Protein AF-A0A6N6T661-F1 (afdb_monomer_lite)

Sequence (71 aa):
MSETQPKYIPQIYIPPLPSVLVCPHCKRQVGMRREGADWREVYQCQEHGRVTPMRSAVSHRGAEWPDWSAA

Foldseek 3Di:
DDDDDDDDDPDDDDDQQPWFWAAPPQRHGWDWAFDDPVRDTWTADPVPGTGDTDTDSDPCPDPDDPPPVPD

Structure (mmCIF, N/CA/C/O backbone):
data_AF-A0A6N6T661-F1
#
_entry.id   AF-A0A6N6T661-F1
#
loop_
_atom_site.group_PDB
_atom_site.id
_atom_site.type_symbol
_atom_site.label_atom_id
_atom_site.label_alt_id
_atom_site.label_comp_id
_atom_site.label_asym_id
_atom_site.label_entity_id
_atom_site.label_seq_id
_atom_site.pdbx_PDB_ins_code
_atom_site.Cartn_x
_atom_site.Cartn_y
_atom_site.Cartn_z
_atom_site.occupancy
_atom_site.B_iso_or_equiv
_atom_site.auth_seq_id
_atom_site.auth_comp_id
_atom_site.auth_asym_id
_atom_site.auth_atom_id
_atom_site.pdbx_PDB_model_num
ATOM 1 N N . MET A 1 1 ? 41.522 -35.296 -30.713 1.00 45.12 1 MET A N 1
ATOM 2 C CA . MET A 1 1 ? 40.179 -35.200 -30.108 1.00 45.12 1 MET A CA 1
ATOM 3 C C . MET A 1 1 ? 40.297 -34.127 -29.041 1.00 45.12 1 MET A C 1
ATOM 5 O O . MET A 1 1 ? 40.963 -34.377 -28.050 1.00 45.12 1 MET A O 1
ATOM 9 N N . SER A 1 2 ? 39.838 -32.904 -29.312 1.00 52.81 2 SER A N 1
ATOM 10 C CA . SER A 1 2 ? 40.049 -31.764 -28.408 1.00 52.81 2 SER A CA 1
ATOM 11 C C . SER A 1 2 ? 38.792 -31.556 -27.574 1.00 52.81 2 SER A C 1
ATOM 13 O O . SER A 1 2 ? 37.764 -31.116 -28.086 1.00 52.81 2 SER A O 1
ATOM 15 N N . GLU A 1 3 ? 38.866 -31.944 -26.306 1.00 52.34 3 GLU A N 1
ATOM 16 C CA . GLU A 1 3 ? 37.785 -31.811 -25.336 1.00 52.34 3 GLU A CA 1
ATOM 17 C C . GLU A 1 3 ? 37.517 -30.325 -25.061 1.00 52.34 3 GLU A C 1
ATOM 19 O O . GLU A 1 3 ? 38.408 -29.560 -24.690 1.00 52.34 3 GLU A O 1
ATOM 24 N N . THR A 1 4 ? 36.282 -29.890 -25.305 1.00 61.47 4 THR A N 1
ATOM 25 C CA . THR A 1 4 ? 35.866 -28.501 -25.091 1.00 61.47 4 THR A CA 1
ATOM 26 C C . THR A 1 4 ? 35.534 -28.331 -23.612 1.00 61.47 4 THR A C 1
ATOM 28 O O . THR A 1 4 ? 34.534 -28.870 -23.143 1.00 61.47 4 THR A O 1
ATOM 31 N N . GLN A 1 5 ? 36.372 -27.610 -22.861 1.00 63.25 5 GLN A N 1
ATOM 32 C CA . GLN A 1 5 ? 36.084 -27.307 -21.457 1.00 63.25 5 GLN A CA 1
ATOM 33 C C . GLN A 1 5 ? 34.780 -26.495 -21.322 1.00 63.25 5 GLN A C 1
ATOM 35 O O . GLN A 1 5 ? 34.551 -25.569 -22.111 1.00 63.25 5 GLN A O 1
ATOM 40 N N . PRO A 1 6 ? 33.923 -26.794 -20.327 1.00 64.31 6 PRO A N 1
ATOM 41 C CA . PRO A 1 6 ? 32.716 -26.018 -20.083 1.00 64.31 6 PRO A CA 1
ATOM 42 C C . PRO A 1 6 ? 33.089 -24.605 -19.620 1.00 64.31 6 PRO A C 1
ATOM 44 O O . PRO A 1 6 ? 33.813 -24.413 -18.644 1.00 64.31 6 PRO A O 1
ATOM 47 N N . LYS A 1 7 ? 32.588 -23.600 -20.343 1.00 68.56 7 LYS A N 1
ATOM 48 C CA . LYS A 1 7 ? 32.759 -22.184 -20.007 1.00 68.56 7 LYS A CA 1
ATOM 49 C C . LYS A 1 7 ? 32.070 -21.904 -18.670 1.00 68.56 7 LYS A C 1
ATOM 51 O O . LYS A 1 7 ? 30.854 -22.040 -18.564 1.00 68.56 7 LYS A O 1
ATOM 56 N N . TYR A 1 8 ? 32.841 -21.507 -17.663 1.00 63.62 8 TYR A N 1
ATOM 57 C CA . TYR A 1 8 ? 32.311 -21.014 -16.395 1.00 63.62 8 TYR A CA 1
ATOM 58 C C . TYR A 1 8 ? 31.516 -19.724 -16.645 1.00 63.62 8 TYR A C 1
ATOM 60 O O . TYR A 1 8 ? 32.080 -18.710 -17.056 1.00 63.62 8 TYR A O 1
ATOM 68 N N . ILE A 1 9 ? 30.201 -19.774 -16.424 1.00 69.31 9 ILE A N 1
ATOM 69 C CA . ILE A 1 9 ? 29.325 -18.601 -16.443 1.00 69.31 9 ILE A CA 1
ATOM 70 C C . ILE A 1 9 ? 29.186 -18.150 -14.985 1.00 69.31 9 ILE A C 1
ATOM 72 O O . ILE A 1 9 ? 28.568 -18.876 -14.201 1.00 69.31 9 ILE A O 1
ATOM 76 N N . PRO A 1 10 ? 29.756 -17.001 -14.579 1.00 66.62 10 PRO A N 1
ATOM 77 C CA . PRO A 1 10 ? 29.554 -16.500 -13.228 1.00 66.62 10 PRO A CA 1
ATOM 78 C C . PRO A 1 10 ? 28.062 -16.233 -13.024 1.00 66.62 10 PRO A C 1
ATOM 80 O O . PRO A 1 10 ? 27.446 -15.480 -13.780 1.00 66.62 10 PRO A O 1
ATOM 83 N N . GLN A 1 11 ? 27.472 -16.865 -12.009 1.00 65.94 11 GLN A N 1
ATOM 84 C CA . GLN A 1 11 ? 26.106 -16.563 -11.599 1.00 65.94 11 GLN A CA 1
ATOM 85 C C . GLN A 1 11 ? 26.083 -15.134 -11.053 1.00 65.94 11 GLN A C 1
ATOM 87 O O . GLN A 1 11 ? 26.535 -14.870 -9.941 1.00 65.94 11 GLN A O 1
ATOM 92 N N . ILE A 1 12 ? 25.596 -14.193 -11.862 1.00 72.75 12 ILE A N 1
ATOM 93 C CA . ILE A 1 12 ? 25.335 -12.827 -11.418 1.00 72.75 12 ILE A CA 1
ATOM 94 C C . ILE A 1 12 ? 24.198 -12.914 -10.400 1.00 72.75 12 ILE A C 1
ATOM 96 O O . ILE A 1 12 ? 23.059 -13.213 -10.758 1.00 72.75 12 ILE A O 1
ATOM 100 N N . TYR A 1 13 ? 24.504 -12.678 -9.126 1.00 69.94 13 TYR A N 1
ATOM 101 C CA . TYR A 1 13 ? 23.477 -12.529 -8.103 1.00 69.94 13 TYR A CA 1
ATOM 102 C C . TYR A 1 13 ? 22.711 -11.229 -8.364 1.00 69.94 13 TYR A C 1
ATOM 104 O O . TYR A 1 13 ? 23.224 -10.133 -8.133 1.00 69.94 13 TYR A O 1
ATOM 112 N N . ILE A 1 14 ? 21.484 -11.353 -8.866 1.00 67.25 14 ILE A N 1
ATOM 113 C CA . ILE A 1 14 ? 20.538 -10.244 -8.961 1.00 67.25 14 ILE A CA 1
ATOM 114 C C . ILE A 1 14 ? 19.731 -10.268 -7.659 1.00 67.25 14 ILE A C 1
ATOM 116 O O . 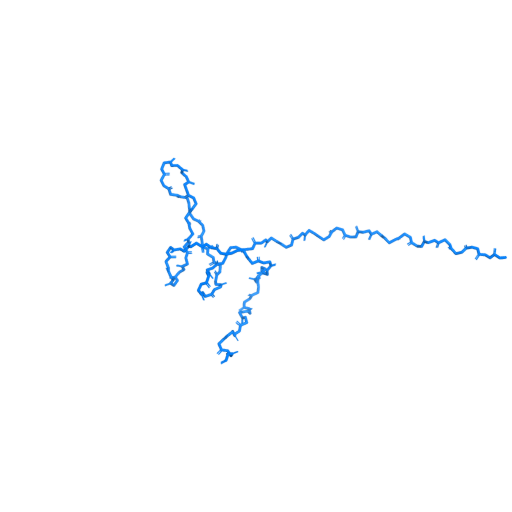ILE A 1 14 ? 18.977 -11.222 -7.450 1.00 67.25 14 ILE A O 1
ATOM 120 N N . PRO A 1 15 ? 19.880 -9.280 -6.756 1.00 58.22 15 PRO A N 1
ATOM 121 C CA . PRO A 1 15 ? 19.071 -9.247 -5.548 1.00 58.22 15 PRO A CA 1
ATOM 122 C C . PRO A 1 15 ? 17.585 -9.191 -5.936 1.00 58.22 15 PRO A C 1
ATOM 124 O O . PRO A 1 15 ? 17.235 -8.480 -6.885 1.00 58.22 15 PRO A O 1
ATOM 127 N N . PRO A 1 16 ? 16.699 -9.912 -5.226 1.00 58.59 16 PRO A N 1
ATOM 128 C CA . PRO A 1 16 ? 15.271 -9.804 -5.473 1.00 58.59 16 PRO A CA 1
ATOM 129 C C . PRO A 1 16 ? 14.851 -8.341 -5.310 1.00 58.59 16 PRO A C 1
ATOM 131 O O . PRO A 1 16 ? 15.243 -7.674 -4.348 1.00 58.59 16 PRO A O 1
ATOM 134 N N . LEU A 1 17 ? 14.073 -7.836 -6.271 1.00 60.06 17 LEU A N 1
ATOM 135 C CA . LEU A 1 17 ? 13.511 -6.490 -6.206 1.00 60.06 17 LEU A CA 1
ATOM 136 C C . LEU A 1 17 ? 12.805 -6.312 -4.851 1.00 60.06 17 LEU A C 1
ATOM 138 O O . LEU A 1 17 ? 12.078 -7.215 -4.424 1.00 60.06 17 LEU A O 1
ATOM 142 N N . PRO A 1 18 ? 13.010 -5.183 -4.146 1.00 62.69 18 PRO A N 1
ATOM 143 C CA . PRO A 1 18 ? 12.355 -4.967 -2.867 1.00 62.69 18 PRO A CA 1
ATOM 144 C C . PRO A 1 18 ? 10.840 -4.990 -3.080 1.00 62.69 18 PRO A C 1
ATOM 146 O O . PRO A 1 18 ? 10.293 -4.155 -3.808 1.00 62.69 18 PRO A O 1
ATOM 149 N N . SER A 1 19 ? 10.162 -5.955 -2.452 1.00 70.00 19 SER A N 1
ATOM 150 C CA . SER A 1 19 ? 8.705 -6.040 -2.496 1.00 70.00 19 SER A CA 1
ATOM 151 C C . SER A 1 19 ? 8.121 -4.764 -1.896 1.00 70.00 19 SER A C 1
ATOM 153 O O . SER A 1 19 ? 8.398 -4.454 -0.734 1.00 70.00 19 SER A O 1
ATOM 155 N N . VAL A 1 20 ? 7.324 -4.030 -2.667 1.00 82.12 20 VAL A N 1
ATOM 156 C CA . VAL A 1 20 ? 6.672 -2.803 -2.195 1.00 82.12 20 VAL A CA 1
ATOM 157 C C . VAL A 1 20 ? 5.287 -3.122 -1.652 1.00 82.12 20 VAL A C 1
ATOM 159 O O . VAL A 1 20 ? 4.597 -4.013 -2.150 1.00 82.12 20 VAL A O 1
ATOM 162 N N . LEU A 1 21 ? 4.881 -2.401 -0.610 1.00 87.56 21 LEU A N 1
ATOM 163 C CA . LEU A 1 21 ? 3.544 -2.509 -0.039 1.00 87.56 21 LEU A CA 1
ATOM 164 C C . LEU A 1 21 ? 2.618 -1.516 -0.735 1.00 87.56 21 LEU A C 1
ATOM 166 O O . LEU A 1 21 ? 2.893 -0.313 -0.770 1.00 87.56 21 LEU A O 1
ATOM 170 N N . VAL A 1 22 ? 1.524 -2.028 -1.293 1.00 88.50 22 VAL A N 1
ATOM 171 C CA . VAL A 1 22 ? 0.563 -1.252 -2.083 1.00 88.50 22 VAL A CA 1
ATOM 172 C C . VAL A 1 22 ? -0.857 -1.386 -1.547 1.00 88.50 22 VAL A C 1
ATOM 174 O O . VAL A 1 22 ? -1.215 -2.372 -0.900 1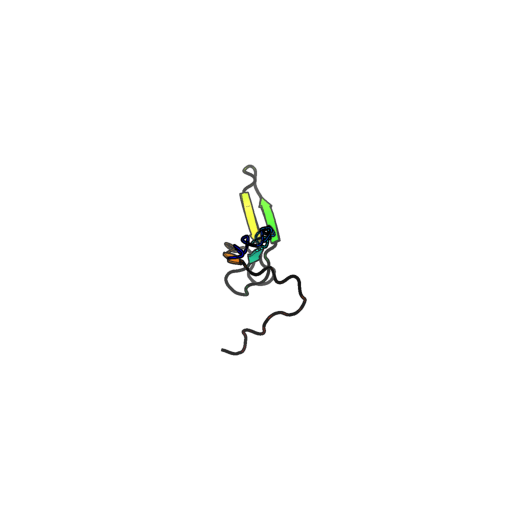.00 88.50 22 VAL A O 1
ATOM 177 N N . CYS A 1 23 ? -1.682 -0.385 -1.839 1.00 89.56 23 CYS A N 1
ATOM 178 C CA . CYS A 1 23 ? -3.101 -0.375 -1.528 1.00 89.56 23 CYS A CA 1
ATOM 179 C C . CYS A 1 23 ? -3.819 -1.451 -2.360 1.00 89.56 23 CYS A C 1
ATOM 181 O O . CYS A 1 23 ? -3.634 -1.492 -3.579 1.00 89.56 23 CYS A O 1
ATOM 183 N N . PRO A 1 24 ? -4.669 -2.302 -1.762 1.00 89.00 24 PRO A N 1
ATOM 184 C CA . PRO A 1 24 ? -5.385 -3.329 -2.514 1.00 89.00 24 PRO A CA 1
ATOM 185 C C . PRO A 1 24 ? -6.375 -2.744 -3.532 1.00 89.00 24 PRO A C 1
ATOM 187 O O . PRO A 1 24 ? -6.598 -3.386 -4.560 1.00 89.00 24 PRO A O 1
ATOM 190 N N . HIS A 1 25 ? -6.896 -1.535 -3.287 1.00 87.88 25 HIS A N 1
ATOM 191 C CA . HIS A 1 25 ? -7.906 -0.878 -4.122 1.00 87.88 25 HIS A CA 1
ATOM 192 C C . HIS A 1 25 ? -7.309 -0.209 -5.365 1.00 87.88 25 HIS A C 1
ATOM 194 O O . HIS A 1 25 ? -7.708 -0.522 -6.477 1.00 87.88 25 HIS A O 1
ATOM 200 N N . CYS A 1 26 ? -6.314 0.665 -5.187 1.00 86.12 26 CYS A N 1
ATOM 201 C CA . CYS A 1 26 ? -5.757 1.477 -6.278 1.00 86.12 26 CYS A CA 1
ATOM 202 C C . CYS A 1 26 ? -4.297 1.166 -6.624 1.00 86.12 26 CYS A C 1
ATOM 204 O O . CYS A 1 26 ? -3.691 1.879 -7.416 1.00 86.12 26 CYS A O 1
ATOM 206 N N . LYS A 1 27 ? -3.692 0.151 -5.991 1.00 83.88 27 LYS A N 1
ATOM 207 C CA . LYS A 1 27 ? -2.296 -0.282 -6.201 1.00 83.88 27 LYS A CA 1
ATOM 208 C C . LYS A 1 27 ? -1.224 0.803 -5.978 1.00 83.88 27 LYS A C 1
ATOM 210 O O . LYS A 1 27 ? -0.051 0.551 -6.234 1.00 83.88 27 LYS A O 1
ATOM 215 N N . ARG A 1 28 ? -1.587 1.969 -5.417 1.00 84.62 28 ARG A N 1
ATOM 216 C CA . ARG A 1 28 ? -0.642 3.011 -4.961 1.00 84.62 28 ARG A CA 1
ATOM 217 C C . ARG A 1 28 ? 0.205 2.488 -3.813 1.00 84.62 28 ARG A C 1
ATOM 219 O O . ARG A 1 28 ? -0.304 1.756 -2.963 1.00 84.62 28 ARG A O 1
ATOM 226 N N . GLN A 1 29 ? 1.462 2.916 -3.744 1.00 85.69 29 GLN A N 1
ATOM 227 C CA . GLN A 1 29 ? 2.297 2.675 -2.573 1.00 85.69 29 GLN A CA 1
ATOM 228 C C . GLN A 1 29 ? 1.624 3.262 -1.326 1.00 85.69 29 GLN A C 1
ATOM 230 O O . GLN A 1 29 ? 1.111 4.383 -1.351 1.00 85.69 29 GLN A O 1
ATOM 235 N N . VAL A 1 30 ? 1.597 2.487 -0.245 1.00 90.69 30 VAL A N 1
ATOM 236 C CA . VAL A 1 30 ? 1.065 2.949 1.041 1.00 90.69 30 VAL A CA 1
ATOM 237 C C . VAL A 1 30 ? 2.180 3.506 1.914 1.00 90.69 30 VAL A C 1
ATOM 239 O O . VAL A 1 30 ? 3.308 3.009 1.899 1.00 90.69 30 VAL A O 1
ATOM 242 N N . GLY A 1 31 ? 1.853 4.519 2.712 1.00 89.56 31 GLY A N 1
ATOM 243 C CA . GLY A 1 31 ? 2.707 4.946 3.814 1.00 89.56 31 GLY A CA 1
ATOM 244 C C . GLY A 1 31 ? 2.589 3.966 4.977 1.00 89.56 31 GLY A C 1
ATOM 245 O O . GLY A 1 31 ? 1.490 3.494 5.268 1.00 89.56 31 GLY A O 1
ATOM 246 N N . MET A 1 32 ? 3.702 3.668 5.646 1.00 89.56 32 MET A N 1
ATOM 247 C CA . MET A 1 32 ? 3.704 2.948 6.921 1.00 89.56 32 MET A CA 1
ATOM 248 C C . MET A 1 32 ? 3.944 3.948 8.050 1.00 89.56 32 MET A C 1
ATOM 250 O O . MET A 1 32 ? 4.902 4.718 8.004 1.00 89.56 32 MET A O 1
ATOM 254 N N . ARG A 1 33 ? 3.097 3.909 9.076 1.00 87.25 33 ARG A N 1
ATOM 255 C CA . ARG A 1 33 ? 3.355 4.547 10.368 1.00 87.25 33 ARG A CA 1
ATOM 256 C C . ARG A 1 33 ? 3.230 3.515 11.477 1.00 87.25 33 ARG A C 1
ATOM 258 O O . ARG A 1 33 ? 2.471 2.559 11.346 1.00 87.25 33 ARG A O 1
ATOM 265 N N . ARG A 1 34 ? 3.954 3.708 12.573 1.00 90.94 34 ARG A N 1
ATOM 266 C CA . ARG A 1 34 ? 3.757 2.910 13.786 1.00 90.94 34 ARG A CA 1
ATOM 267 C C . ARG A 1 34 ? 2.850 3.670 14.740 1.00 90.94 34 ARG A C 1
ATOM 269 O O . ARG A 1 34 ? 2.994 4.882 14.876 1.00 90.94 34 ARG A O 1
ATOM 276 N N . GLU A 1 35 ? 1.914 2.969 15.364 1.00 90.31 35 GLU A N 1
ATOM 277 C CA . GLU A 1 35 ? 0.921 3.569 16.254 1.00 90.31 35 GLU A CA 1
ATOM 278 C C . GLU A 1 35 ? 0.704 2.722 17.514 1.00 90.31 35 GLU A C 1
ATOM 280 O O . GLU A 1 35 ? 0.753 1.489 17.471 1.00 90.31 35 GLU A O 1
ATOM 285 N N . GLY A 1 36 ? 0.426 3.403 18.629 1.00 85.19 36 GLY A N 1
ATOM 286 C CA . GLY A 1 36 ? 0.139 2.792 19.927 1.00 85.19 36 GLY A CA 1
ATOM 287 C C . GLY A 1 36 ? 1.384 2.385 20.719 1.00 85.19 36 GLY A C 1
ATOM 288 O O . GLY A 1 36 ? 2.508 2.442 20.223 1.00 85.19 36 GLY A O 1
ATOM 289 N N . ALA A 1 37 ? 1.165 1.964 21.969 1.00 82.44 37 ALA A N 1
ATOM 290 C CA . ALA A 1 37 ? 2.226 1.494 22.865 1.00 82.44 37 ALA A CA 1
ATOM 291 C C . ALA A 1 37 ? 2.921 0.220 22.342 1.00 82.44 37 ALA A C 1
ATOM 293 O O . ALA A 1 37 ? 4.109 0.020 22.574 1.00 82.44 37 ALA A O 1
ATOM 294 N N . ASP A 1 38 ? 2.195 -0.599 21.575 1.00 87.56 38 ASP A N 1
ATOM 295 C CA . ASP A 1 38 ? 2.676 -1.851 20.980 1.00 87.56 38 ASP A CA 1
ATOM 296 C C . ASP A 1 38 ? 3.378 -1.679 19.621 1.00 87.56 38 ASP A C 1
ATOM 298 O O . ASP A 1 38 ? 3.662 -2.672 18.952 1.00 87.56 38 ASP A O 1
ATOM 302 N N . TRP A 1 39 ? 3.625 -0.442 19.168 1.00 84.81 39 TRP A N 1
ATOM 303 C CA . TRP A 1 39 ? 4.309 -0.157 17.896 1.00 84.81 39 TRP A CA 1
ATOM 304 C C . TRP A 1 39 ? 3.700 -0.866 16.678 1.00 84.81 39 TRP A C 1
ATOM 306 O O . TRP A 1 39 ? 4.414 -1.259 15.750 1.00 84.81 39 TRP A O 1
ATOM 316 N N . ARG A 1 40 ? 2.372 -1.017 16.654 1.00 87.56 40 ARG A N 1
ATOM 317 C CA . ARG A 1 40 ? 1.686 -1.709 15.559 1.00 87.56 40 ARG A CA 1
ATOM 318 C C . ARG A 1 40 ? 1.883 -0.957 14.254 1.00 87.56 40 ARG A C 1
ATOM 320 O O . ARG A 1 40 ? 1.699 0.258 14.185 1.00 87.56 40 ARG A O 1
ATOM 327 N N . GLU A 1 41 ? 2.219 -1.704 13.211 1.00 90.56 41 GLU A N 1
ATOM 328 C CA . GLU A 1 41 ? 2.350 -1.172 11.862 1.00 90.56 41 GLU A CA 1
ATOM 329 C C . GLU A 1 41 ? 0.961 -0.871 11.2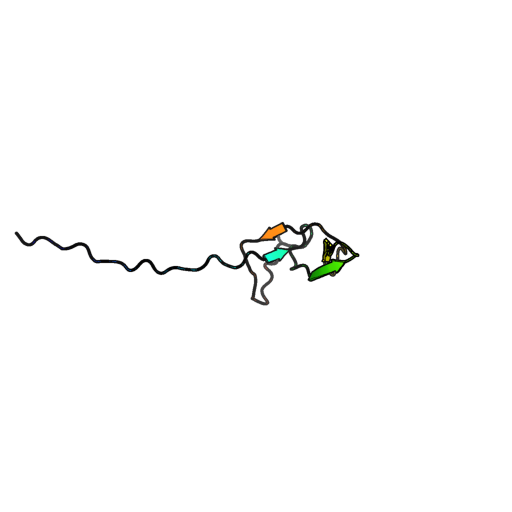95 1.00 90.56 41 GLU A C 1
ATOM 331 O O . GLU A 1 41 ? 0.084 -1.734 11.204 1.00 90.56 41 GLU A O 1
ATOM 336 N N . VAL A 1 42 ? 0.753 0.388 10.929 1.00 90.81 42 VAL A N 1
ATOM 337 C CA . VAL A 1 42 ? -0.468 0.883 10.308 1.00 90.81 42 VAL A CA 1
ATOM 338 C C . VAL A 1 42 ? -0.114 1.410 8.931 1.00 90.81 42 VAL A C 1
ATOM 340 O O . VAL A 1 42 ? 0.778 2.245 8.775 1.00 90.81 42 VAL A O 1
ATOM 343 N N . TYR A 1 43 ? -0.840 0.931 7.928 1.00 92.44 43 TYR A N 1
ATOM 344 C CA . TYR A 1 43 ? -0.634 1.323 6.544 1.00 92.44 43 TYR A CA 1
ATOM 345 C C . TYR A 1 43 ? -1.758 2.231 6.070 1.00 92.44 43 TYR A C 1
ATOM 347 O O . TYR A 1 43 ? -2.939 1.954 6.303 1.00 92.44 43 TYR A O 1
ATOM 355 N N . GLN A 1 44 ? -1.384 3.319 5.404 1.00 93.31 44 GLN A N 1
ATOM 356 C CA . GLN A 1 44 ? -2.314 4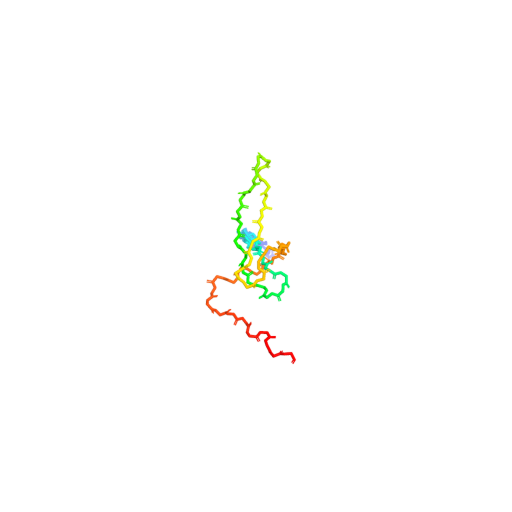.348 4.965 1.00 93.31 44 GLN A CA 1
ATOM 357 C C . GLN A 1 44 ? -2.122 4.674 3.484 1.00 93.31 44 GLN A C 1
ATOM 359 O O . GLN A 1 44 ? -1.026 4.996 3.021 1.00 93.31 44 GLN A O 1
ATOM 364 N N . CYS A 1 45 ? -3.216 4.572 2.738 1.00 91.44 45 CYS A N 1
ATOM 365 C CA . CYS A 1 45 ? -3.362 5.063 1.378 1.00 91.44 45 CYS A CA 1
ATOM 366 C C . CYS A 1 45 ? -3.926 6.489 1.424 1.00 91.44 45 CYS A C 1
ATOM 368 O O . CYS A 1 45 ? -4.834 6.761 2.208 1.00 91.44 45 CYS A O 1
ATOM 370 N N . GLN A 1 46 ? -3.432 7.385 0.567 1.00 90.31 46 GLN A N 1
ATOM 371 C CA . GLN A 1 46 ? -3.922 8.769 0.515 1.00 90.31 46 GLN A CA 1
ATOM 372 C C . GLN A 1 46 ? -5.399 8.878 0.102 1.00 90.31 46 GLN A C 1
ATOM 374 O O . GLN A 1 46 ? -6.085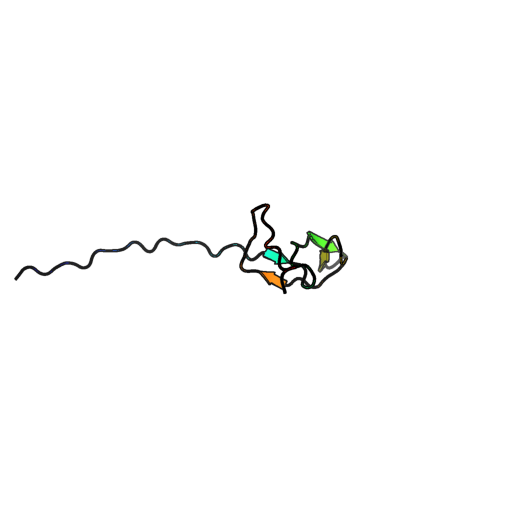 9.772 0.575 1.00 90.31 46 GLN A O 1
ATOM 379 N N . GLU A 1 47 ? -5.898 7.959 -0.731 1.00 90.50 47 GLU A N 1
ATOM 380 C CA . GLU A 1 47 ? -7.292 7.991 -1.208 1.00 90.50 47 GLU A CA 1
ATOM 381 C C . GLU A 1 47 ? -8.244 7.138 -0.365 1.00 90.50 47 GLU A C 1
ATOM 383 O O . GLU A 1 47 ? -9.384 7.522 -0.141 1.00 90.50 47 GLU A O 1
ATOM 388 N N . HIS A 1 48 ? -7.780 5.980 0.113 1.00 91.88 48 HIS A N 1
ATOM 389 C CA . HIS A 1 48 ? -8.638 4.975 0.761 1.00 91.88 48 HIS A CA 1
ATOM 390 C C . HIS A 1 48 ? -8.470 4.929 2.287 1.00 91.88 48 HIS A C 1
ATOM 392 O O . HIS A 1 48 ? -9.114 4.132 2.964 1.00 91.88 48 HIS A O 1
ATOM 398 N N . GLY A 1 49 ? -7.581 5.753 2.849 1.00 91.25 49 GLY A N 1
ATOM 399 C CA . GLY A 1 49 ? -7.301 5.765 4.279 1.00 91.25 49 GLY A CA 1
ATOM 400 C C . GLY A 1 49 ? -6.557 4.512 4.746 1.00 91.25 49 GLY A C 1
ATOM 401 O O . GLY A 1 49 ? -5.607 4.060 4.103 1.00 91.25 49 GLY A O 1
ATOM 402 N N . ARG A 1 50 ? -6.931 3.985 5.916 1.00 93.38 50 ARG A N 1
ATOM 403 C CA . ARG A 1 50 ? -6.266 2.825 6.526 1.00 93.38 50 ARG A CA 1
ATOM 404 C C . ARG A 1 50 ? -6.608 1.556 5.750 1.00 93.38 50 ARG A C 1
ATOM 406 O O . ARG A 1 50 ? -7.777 1.213 5.621 1.00 93.38 50 ARG A O 1
ATOM 413 N N . VAL A 1 51 ? -5.590 0.839 5.285 1.00 92.31 51 VAL A N 1
ATOM 414 C CA . VAL A 1 51 ? -5.755 -0.380 4.479 1.00 92.31 51 VAL A CA 1
ATOM 415 C C . VAL A 1 51 ? -4.831 -1.489 4.969 1.00 92.31 51 VAL A C 1
ATOM 417 O O . VAL A 1 51 ? -3.764 -1.219 5.517 1.00 92.31 51 VAL A O 1
ATOM 420 N N . THR A 1 52 ? -5.207 -2.745 4.730 1.00 92.75 52 THR A N 1
ATOM 421 C CA . THR A 1 52 ? -4.269 -3.872 4.821 1.00 92.75 52 THR A CA 1
ATOM 422 C C . THR A 1 52 ? -3.504 -3.947 3.501 1.00 92.75 52 THR A C 1
ATOM 424 O O . THR A 1 52 ? -4.134 -4.146 2.458 1.00 92.75 52 THR A O 1
ATOM 427 N N . PRO A 1 53 ? -2.177 -3.738 3.489 1.00 90.12 53 PRO A N 1
ATOM 428 C CA . PRO A 1 53 ? -1.436 -3.669 2.243 1.00 90.12 53 PRO A CA 1
ATOM 429 C C . PRO A 1 53 ? -1.259 -5.047 1.616 1.00 90.12 53 PRO A C 1
ATOM 431 O O . PRO A 1 53 ? -1.260 -6.076 2.290 1.00 90.12 53 PRO A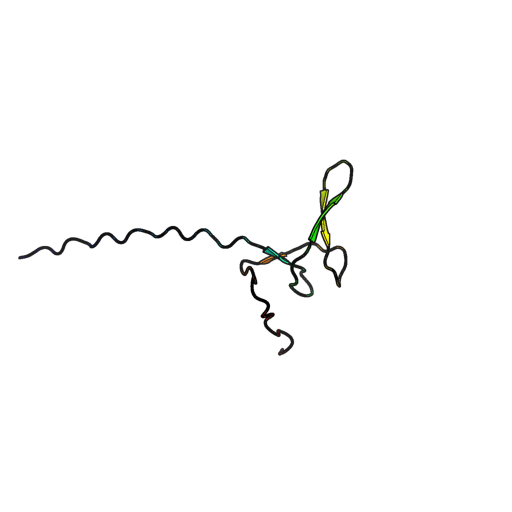 O 1
ATOM 434 N N . MET A 1 54 ? -1.004 -5.044 0.316 1.00 89.25 54 MET A N 1
ATOM 435 C CA . MET A 1 54 ? -0.565 -6.214 -0.432 1.00 89.25 54 MET A CA 1
ATOM 436 C C . MET A 1 54 ? 0.895 -6.046 -0.847 1.00 89.25 54 MET A C 1
ATOM 438 O O . MET A 1 54 ? 1.346 -4.933 -1.116 1.00 89.25 54 MET A O 1
ATOM 442 N N . ARG A 1 55 ? 1.639 -7.155 -0.915 1.00 84.69 55 ARG A N 1
ATOM 443 C CA . ARG A 1 55 ? 2.997 -7.166 -1.469 1.00 84.69 55 ARG A CA 1
ATOM 444 C C . ARG A 1 55 ? 2.927 -7.178 -2.992 1.00 84.69 55 ARG A C 1
ATOM 446 O O . ARG A 1 55 ? 2.295 -8.058 -3.567 1.00 84.69 55 ARG A O 1
ATOM 453 N N . SER A 1 56 ? 3.614 -6.240 -3.629 1.00 76.19 56 SER A N 1
ATOM 454 C CA . SER A 1 56 ? 3.876 -6.255 -5.066 1.00 76.19 56 SER A CA 1
ATOM 455 C C . SER A 1 56 ? 5.351 -6.557 -5.308 1.00 76.19 56 SER A C 1
ATOM 457 O O . SER A 1 56 ? 6.225 -5.929 -4.705 1.00 76.19 56 SER A O 1
ATOM 459 N N . ALA A 1 57 ? 5.625 -7.512 -6.199 1.00 65.94 57 ALA A N 1
ATOM 460 C CA . ALA A 1 57 ? 6.974 -7.785 -6.703 1.00 65.94 57 ALA A CA 1
ATOM 461 C C . ALA A 1 57 ? 7.454 -6.697 -7.680 1.00 65.94 57 ALA A C 1
ATOM 463 O O . ALA A 1 57 ? 8.638 -6.623 -8.000 1.00 65.94 57 ALA A O 1
ATOM 464 N N . VAL A 1 58 ? 6.535 -5.840 -8.136 1.00 62.00 58 VAL A N 1
ATOM 465 C CA . VAL A 1 58 ? 6.826 -4.740 -9.046 1.00 62.00 58 VAL A CA 1
ATOM 466 C C . VAL A 1 58 ? 6.955 -3.460 -8.233 1.00 62.00 58 VAL A C 1
ATOM 468 O O . VAL A 1 58 ? 5.962 -2.854 -7.822 1.00 62.00 58 VAL A O 1
ATOM 471 N N . SER A 1 59 ? 8.195 -3.054 -7.972 1.00 55.00 59 SER A N 1
ATOM 472 C CA . SER A 1 59 ? 8.511 -1.726 -7.454 1.00 55.00 59 SER A CA 1
ATOM 473 C C . SER A 1 59 ? 8.434 -0.737 -8.626 1.00 55.00 59 SER A C 1
ATOM 475 O O . SER A 1 59 ? 9.426 -0.523 -9.320 1.00 55.00 59 SER A O 1
ATOM 477 N N . HIS A 1 60 ? 7.266 -0.140 -8.887 1.00 54.22 60 HIS A N 1
ATOM 478 C CA . HIS A 1 60 ? 7.178 0.974 -9.842 1.00 54.22 60 HIS A CA 1
ATOM 479 C C . HIS A 1 60 ? 7.928 2.179 -9.249 1.00 54.22 60 HIS A C 1
ATOM 481 O O . HIS A 1 60 ? 7.376 2.949 -8.470 1.00 54.22 60 HIS A O 1
ATOM 487 N N . ARG A 1 61 ? 9.227 2.300 -9.559 1.00 50.47 61 ARG A N 1
ATOM 488 C CA . ARG A 1 61 ? 10.055 3.481 -9.243 1.00 50.47 61 ARG A CA 1
ATOM 489 C C . ARG A 1 61 ? 9.936 4.586 -10.306 1.00 50.47 61 ARG A C 1
ATOM 491 O O . ARG A 1 61 ? 10.531 5.643 -10.130 1.00 50.47 61 ARG A O 1
ATOM 498 N N . GLY A 1 62 ? 9.209 4.339 -11.398 1.00 47.84 62 GLY A N 1
ATOM 499 C CA . GLY A 1 62 ? 8.967 5.294 -12.482 1.00 47.84 62 GLY A CA 1
ATOM 500 C C . GLY A 1 62 ? 7.615 6.000 -12.351 1.00 47.84 62 GLY A C 1
ATOM 501 O O . GLY A 1 62 ? 6.670 5.435 -11.808 1.00 47.84 62 GLY A O 1
ATOM 502 N N . ALA A 1 63 ? 7.525 7.226 -12.880 1.00 49.38 63 ALA A N 1
ATOM 503 C CA . ALA A 1 63 ? 6.307 8.050 -12.945 1.00 49.38 63 ALA A CA 1
ATOM 504 C C . ALA A 1 63 ? 5.182 7.449 -13.818 1.00 49.38 63 ALA A C 1
ATOM 506 O O . ALA A 1 63 ? 4.069 7.962 -13.872 1.00 49.38 63 ALA A O 1
ATOM 507 N N . GLU A 1 64 ? 5.482 6.353 -14.497 1.00 49.25 64 GLU A N 1
ATOM 508 C CA . GLU A 1 64 ? 4.616 5.615 -15.398 1.00 49.25 64 GLU A CA 1
ATOM 509 C C . GLU A 1 64 ? 3.793 4.610 -14.590 1.00 49.25 64 GLU A C 1
ATOM 511 O O . GLU A 1 64 ? 4.143 3.447 -14.363 1.00 49.25 64 GLU A O 1
ATOM 516 N N . TRP A 1 65 ? 2.676 5.129 -14.098 1.00 54.03 65 TRP A N 1
ATOM 517 C CA . TRP A 1 65 ? 1.514 4.333 -13.758 1.00 54.03 65 TRP A CA 1
ATOM 518 C C . TRP A 1 65 ? 1.036 3.629 -15.026 1.00 54.03 65 TRP A C 1
ATOM 520 O O . TRP A 1 65 ? 0.732 4.322 -15.998 1.00 54.03 65 TRP A O 1
ATOM 530 N N . PRO A 1 66 ? 0.936 2.290 -15.059 1.00 53.03 66 PRO A N 1
ATOM 531 C CA . PRO A 1 66 ? 0.147 1.669 -16.101 1.00 53.03 66 PRO A CA 1
ATOM 532 C C . PRO A 1 66 ? -1.294 2.126 -15.874 1.00 53.03 66 PRO A C 1
ATOM 534 O O . PRO A 1 66 ? -1.838 1.960 -14.777 1.00 53.03 66 PRO A O 1
ATOM 537 N N . ASP A 1 67 ? -1.883 2.759 -16.884 1.00 51.19 67 ASP A N 1
ATOM 538 C CA . ASP A 1 67 ? -3.302 3.076 -16.882 1.00 51.19 67 ASP A CA 1
ATOM 539 C C . ASP A 1 67 ? -4.078 1.759 -16.996 1.00 51.19 67 ASP A C 1
ATOM 541 O O . ASP A 1 67 ? -4.344 1.245 -18.077 1.00 51.19 67 ASP A O 1
ATOM 545 N N . TRP A 1 68 ? -4.392 1.163 -15.847 1.00 55.34 68 TRP A N 1
ATOM 546 C CA . TRP A 1 68 ? -5.254 -0.018 -15.757 1.00 55.34 68 TRP A CA 1
ATOM 547 C C . TRP A 1 68 ? -6.742 0.345 -15.884 1.00 55.34 68 TRP A C 1
ATOM 549 O O . TRP A 1 68 ? -7.598 -0.507 -15.667 1.00 55.34 68 TRP A O 1
ATOM 559 N N . SER A 1 69 ? -7.051 1.603 -16.219 1.00 50.84 69 SER A N 1
ATOM 560 C CA . SER A 1 69 ? -8.404 2.077 -16.525 1.00 50.84 69 SER A CA 1
ATOM 561 C C . SER A 1 69 ? -8.938 1.502 -17.844 1.00 50.84 69 SER A C 1
ATOM 563 O O . SER A 1 69 ? -10.132 1.606 -18.110 1.00 50.84 69 SER A O 1
ATOM 565 N N . ALA A 1 70 ? -8.084 0.870 -18.655 1.00 43.12 70 ALA A N 1
ATOM 566 C CA . ALA A 1 70 ? -8.480 0.072 -19.808 1.00 43.12 70 ALA A CA 1
ATOM 567 C C . ALA A 1 70 ? -8.814 -1.370 -19.377 1.00 43.12 70 ALA A C 1
ATOM 569 O O . ALA A 1 70 ? -7.997 -2.280 -19.526 1.00 43.12 70 ALA A O 1
ATOM 570 N N . ALA A 1 71 ? -10.005 -1.562 -18.812 1.00 41.88 71 ALA A N 1
ATOM 571 C CA . ALA A 1 71 ? -10.643 -2.871 -18.672 1.00 41.88 71 ALA A CA 1
ATOM 572 C C . ALA A 1 71 ? -11.905 -2.921 -19.536 1.00 41.88 71 ALA A C 1
ATOM 574 O O . ALA A 1 71 ? -12.641 -1.907 -19.548 1.00 41.88 71 ALA A O 1
#

pLDDT: mean 73.92, std 16.41, range [41.88, 93.38]

Radius of gyration: 20.89 Å; chains: 1; bounding box: 51×44×53 Å

Secondary structure (DSSP, 8-state):
----PPP-------PPPPPEEE-TTT-PBPEEEEETTTTEEEEEETTTEE---EEES----SS----TT--